Protein AF-A0AAV8ZI93-F1 (afdb_monomer)

Mean predicted aligned error: 22.02 Å

Radius of gyration: 31.04 Å; Cα contacts (8 Å, |Δi|>4): 31; chains: 1; bounding box: 75×42×78 Å

Solvent-accessible surface area (backbone atoms only — not comparable to full-atom values): 9366 Å² total; per-residue (Å²): 135,88,78,56,68,66,62,56,52,50,54,52,51,53,52,54,56,60,77,69,58,84,69,91,71,80,82,74,93,70,84,79,94,76,72,76,73,85,73,84,80,80,86,72,80,69,89,73,76,73,80,79,77,88,71,89,71,90,70,96,69,96,63,95,70,75,77,78,72,60,63,45,77,38,96,80,73,74,49,72,43,70,70,64,82,74,73,82,92,55,81,77,56,76,91,75,55,86,83,76,75,93,71,76,66,74,74,64,58,74,56,82,50,69,69,65,54,50,41,76,77,52,46,71,70,62,62,73,72,111

Foldseek 3Di:
DDDPVVNVVVVVVVVVVVVPDPDDDDPPPDDDPDDPDDDPDDPDPPVPCDDDDDDDDDDPDDDPPPPCQDWDADPVRPDTHGPDDDPPPDDDPPVPDCPDDPDDDDPLVVDPDPVVNVCVVPPVVNVVVD

Secondary structure (DSSP, 8-state):
----HHHHHHHHHHHHHHHT------------S------------GGG----------------------EEE-TTSS-EEESSPPPTTSPPPGGGS----SS--GGGGG---HHHHHHTTS-HHHHTT-

Organism: NCBI:txid1586634

pLDDT: mean 74.45, std 15.71, range [36.25, 93.06]

Sequence (130 aa):
MFIPSYEIDQARLLYLLEETNPYVSEYDHSADEDEPDNVEVLDINTDSEQGLSDSEKDCTVTSEFSTREPYFPGKDGSTKWKKHFLPKNVMTRSKNIITHLPGVKGDTRKLKSPIDLWKCFIDDDILNMI

Structure (mmCIF, N/CA/C/O backbone):
data_AF-A0AAV8ZI93-F1
#
_entry.id   AF-A0AAV8ZI93-F1
#
loop_
_atom_site.group_PDB
_atom_site.id
_atom_site.type_symbol
_atom_site.label_atom_id
_atom_site.label_alt_id
_atom_site.label_comp_id
_atom_site.label_asym_id
_atom_site.label_entity_id
_atom_site.label_seq_id
_atom_site.pdbx_PDB_ins_code
_atom_site.Cartn_x
_atom_site.Cartn_y
_atom_site.Cartn_z
_atom_site.occupancy
_atom_site.B_iso_or_equiv
_atom_site.auth_seq_id
_atom_site.auth_comp_id
_atom_site.auth_asym_id
_atom_site.auth_atom_id
_atom_site.pdbx_PDB_model_num
ATOM 1 N N . MET A 1 1 ? 59.327 -13.249 2.989 1.00 56.44 1 MET A N 1
ATOM 2 C CA . MET A 1 1 ? 58.012 -13.380 3.648 1.00 56.44 1 MET A CA 1
ATOM 3 C C . MET A 1 1 ? 57.026 -12.626 2.771 1.00 56.44 1 MET A C 1
ATOM 5 O O . MET A 1 1 ? 57.253 -11.448 2.538 1.00 56.44 1 MET A O 1
ATOM 9 N N . PHE A 1 2 ? 56.075 -13.317 2.139 1.00 73.38 2 PHE A N 1
ATOM 10 C CA . PHE A 1 2 ? 55.081 -12.694 1.258 1.00 73.38 2 PHE A CA 1
ATOM 11 C C . PHE A 1 2 ? 53.967 -12.150 2.147 1.00 73.38 2 PHE A C 1
ATOM 13 O O . PHE A 1 2 ? 53.337 -12.939 2.844 1.00 73.38 2 PHE A O 1
ATOM 20 N N . ILE A 1 3 ? 53.791 -10.831 2.179 1.00 71.31 3 ILE A N 1
ATOM 21 C CA . ILE A 1 3 ? 52.690 -10.202 2.911 1.00 71.31 3 ILE A CA 1
ATOM 22 C C . ILE A 1 3 ? 51.498 -10.162 1.943 1.00 71.31 3 ILE A C 1
ATOM 24 O O . ILE A 1 3 ? 51.620 -9.555 0.875 1.00 71.31 3 ILE A O 1
ATOM 28 N N . PRO A 1 4 ? 50.381 -10.841 2.246 1.00 82.00 4 PRO A N 1
ATOM 29 C CA . PRO A 1 4 ? 49.165 -10.777 1.443 1.00 82.00 4 PRO A CA 1
ATOM 30 C C . PRO A 1 4 ? 48.658 -9.336 1.294 1.00 82.00 4 PRO A C 1
ATOM 32 O O . PRO A 1 4 ? 48.737 -8.556 2.241 1.00 82.00 4 PRO A O 1
ATOM 35 N N . SER A 1 5 ? 48.083 -8.971 0.138 1.00 87.19 5 SER A N 1
ATOM 36 C CA . SER A 1 5 ? 47.660 -7.575 -0.095 1.00 87.19 5 SER A CA 1
ATOM 37 C C . SER A 1 5 ? 46.622 -7.086 0.919 1.00 87.19 5 SER A C 1
ATOM 39 O O . SER A 1 5 ? 46.634 -5.913 1.271 1.00 87.19 5 SER A O 1
ATOM 41 N N . TYR A 1 6 ? 45.787 -7.987 1.451 1.00 89.88 6 TYR A N 1
ATOM 42 C CA . TYR A 1 6 ? 44.786 -7.634 2.459 1.00 89.88 6 TYR A CA 1
ATOM 43 C C . TYR A 1 6 ? 45.415 -7.164 3.779 1.00 89.88 6 TYR A C 1
ATOM 45 O O . TYR A 1 6 ? 44.845 -6.303 4.439 1.00 89.88 6 TYR A O 1
ATOM 53 N N . GLU A 1 7 ? 46.589 -7.680 4.161 1.00 88.62 7 GLU A N 1
ATOM 54 C CA . GLU A 1 7 ? 47.279 -7.262 5.392 1.00 88.62 7 GLU A CA 1
ATOM 55 C C . GLU A 1 7 ? 47.866 -5.856 5.236 1.00 88.62 7 GLU A C 1
ATOM 57 O O . GLU A 1 7 ? 47.858 -5.058 6.173 1.00 88.62 7 GLU A O 1
ATOM 62 N N . ILE A 1 8 ? 48.315 -5.530 4.022 1.00 90.94 8 ILE A N 1
ATOM 63 C CA . ILE A 1 8 ? 48.811 -4.199 3.657 1.00 90.94 8 ILE A CA 1
ATOM 64 C C . ILE A 1 8 ? 47.659 -3.187 3.672 1.00 90.94 8 ILE A C 1
ATOM 66 O O . ILE A 1 8 ? 47.783 -2.108 4.254 1.00 90.94 8 ILE A O 1
ATOM 70 N N . ASP A 1 9 ? 46.523 -3.552 3.076 1.00 89.81 9 ASP A N 1
ATOM 71 C CA . ASP A 1 9 ? 45.327 -2.710 3.047 1.00 89.81 9 ASP A CA 1
ATOM 72 C C . ASP A 1 9 ? 44.747 -2.503 4.454 1.00 89.81 9 ASP A C 1
ATOM 74 O O . ASP A 1 9 ? 44.366 -1.387 4.810 1.00 89.81 9 ASP A O 1
ATOM 78 N N . GLN A 1 10 ? 44.750 -3.541 5.295 1.00 91.69 10 GLN A N 1
ATOM 79 C CA . GLN A 1 10 ? 44.305 -3.450 6.685 1.00 91.69 10 GLN A CA 1
ATOM 80 C C . GLN A 1 10 ? 45.179 -2.491 7.503 1.00 91.69 10 GLN A C 1
ATOM 82 O O . GLN A 1 10 ? 44.650 -1.656 8.237 1.00 91.69 10 GLN A O 1
ATOM 87 N N . ALA A 1 11 ? 46.504 -2.559 7.348 1.00 90.88 11 ALA A N 1
ATOM 88 C CA . ALA A 1 11 ? 47.424 -1.645 8.022 1.00 90.88 11 ALA A CA 1
ATOM 89 C C . ALA A 1 11 ? 47.216 -0.186 7.580 1.00 90.88 11 ALA A C 1
ATOM 91 O O . ALA A 1 11 ? 47.226 0.724 8.408 1.00 90.88 11 ALA A O 1
ATOM 92 N N . ARG A 1 12 ? 46.959 0.037 6.284 1.00 90.12 12 ARG A N 1
ATOM 93 C CA . ARG A 1 12 ? 46.644 1.366 5.745 1.00 90.12 12 ARG A CA 1
ATOM 94 C C . ARG A 1 12 ? 45.345 1.930 6.324 1.00 90.12 12 ARG A C 1
ATOM 96 O O . ARG A 1 12 ? 45.296 3.110 6.657 1.00 90.12 12 ARG A O 1
ATOM 103 N N . LEU A 1 13 ? 44.300 1.107 6.422 1.00 90.50 13 LEU A N 1
ATOM 104 C CA . LEU A 1 13 ? 43.001 1.513 6.968 1.00 90.50 13 LEU A CA 1
ATOM 105 C C . LEU A 1 13 ? 43.093 1.868 8.455 1.00 90.50 13 LEU A C 1
ATOM 107 O O . LEU A 1 13 ? 42.527 2.875 8.868 1.00 90.50 13 LEU A O 1
ATOM 111 N N . LEU A 1 14 ? 43.833 1.078 9.241 1.00 86.06 14 LEU A N 1
ATOM 112 C CA . LEU A 1 14 ? 44.050 1.350 10.665 1.00 86.06 14 LEU A CA 1
ATOM 113 C C . LEU A 1 14 ? 44.755 2.691 10.891 1.00 86.06 14 LEU A C 1
ATOM 115 O O . LEU A 1 14 ? 44.306 3.475 11.720 1.00 86.06 14 LEU A O 1
ATOM 119 N N . TYR A 1 15 ? 45.791 2.982 10.102 1.00 88.25 15 TYR A N 1
ATOM 120 C CA . TYR A 1 15 ? 46.494 4.264 10.160 1.00 88.25 15 TYR A CA 1
ATOM 121 C C . TYR A 1 15 ? 45.565 5.453 9.856 1.00 88.25 15 TYR A C 1
ATOM 123 O O . TYR A 1 15 ? 45.562 6.440 10.586 1.00 88.25 15 TYR A O 1
ATOM 131 N N . LEU A 1 16 ? 44.718 5.332 8.825 1.00 82.38 16 LEU A N 1
ATOM 132 C CA . LEU A 1 16 ? 43.778 6.390 8.433 1.00 82.38 16 LEU A CA 1
ATOM 133 C C . LEU A 1 16 ? 42.708 6.660 9.508 1.00 82.38 16 LEU A C 1
ATOM 135 O O . LEU A 1 16 ? 42.295 7.800 9.709 1.00 82.38 16 LEU A O 1
ATOM 139 N N . LEU A 1 17 ? 42.241 5.604 10.180 1.00 80.56 17 LEU A N 1
ATOM 140 C CA . LEU A 1 17 ? 41.240 5.687 11.248 1.00 80.56 17 LEU A CA 1
ATOM 141 C C . LEU A 1 17 ? 41.808 6.291 12.537 1.00 80.56 17 LEU A C 1
ATOM 143 O O . LEU A 1 17 ? 41.088 6.971 13.260 1.00 80.56 17 LEU A O 1
ATOM 147 N N . GLU A 1 18 ? 43.088 6.061 12.824 1.00 76.06 18 GLU A N 1
ATOM 148 C CA . GLU A 1 18 ? 43.767 6.653 13.979 1.00 76.06 18 GLU A CA 1
ATOM 149 C C . GLU A 1 18 ? 44.080 8.141 13.751 1.00 76.06 18 GLU A C 1
ATOM 151 O O . GLU A 1 18 ? 43.850 8.962 14.637 1.00 76.06 18 GLU A O 1
ATOM 156 N N . GLU A 1 19 ? 44.516 8.514 12.543 1.00 71.81 19 GLU A N 1
ATOM 157 C CA . GLU A 1 19 ? 44.811 9.908 12.171 1.00 71.81 19 GLU A CA 1
ATOM 158 C C . GLU A 1 19 ? 43.557 10.806 12.171 1.00 71.81 19 GLU A C 1
ATOM 160 O O . GLU A 1 19 ? 43.642 12.010 12.411 1.00 71.81 19 GLU A O 1
ATOM 165 N N . THR A 1 20 ? 42.376 10.222 11.950 1.00 63.69 20 THR A N 1
ATOM 166 C CA . THR A 1 20 ? 41.094 10.942 11.858 1.00 63.69 20 THR A CA 1
ATOM 167 C C . THR A 1 20 ? 40.273 10.946 13.144 1.00 63.69 20 THR A C 1
ATOM 169 O O . THR A 1 20 ? 39.127 11.391 13.108 1.00 63.69 20 THR A O 1
ATOM 172 N N . ASN A 1 21 ? 40.826 10.518 14.287 1.00 61.56 21 ASN A N 1
ATOM 173 C CA . ASN A 1 21 ? 40.078 10.476 15.547 1.00 61.56 21 ASN A CA 1
ATOM 174 C C . ASN A 1 21 ? 40.486 11.571 16.558 1.00 61.56 21 ASN A C 1
ATOM 176 O O . ASN A 1 21 ? 41.123 11.272 17.573 1.00 61.56 21 ASN A O 1
ATOM 180 N N . PRO A 1 22 ? 40.114 12.850 16.348 1.00 60.50 22 PRO A N 1
ATOM 181 C CA . PRO A 1 22 ? 40.188 13.855 17.390 1.00 60.50 22 PRO A CA 1
ATOM 182 C C . PRO A 1 22 ? 38.921 13.768 18.251 1.00 60.50 22 PRO A C 1
ATOM 184 O O . PRO A 1 22 ? 37.963 14.488 18.013 1.00 60.50 22 PRO A O 1
ATOM 187 N N . TYR A 1 23 ? 38.949 12.929 19.285 1.00 56.00 23 TYR A N 1
ATOM 188 C CA . TYR A 1 23 ? 37.997 12.944 20.404 1.00 56.00 23 TYR A CA 1
ATOM 189 C C . TYR A 1 23 ? 36.536 12.561 20.093 1.00 56.00 23 TYR A C 1
ATOM 191 O O . TYR A 1 23 ? 35.759 13.308 19.512 1.00 56.00 23 TYR A O 1
ATOM 199 N N . VAL A 1 24 ? 36.155 11.399 20.632 1.00 62.16 24 VAL A N 1
ATOM 200 C CA . VAL A 1 24 ? 34.877 11.110 21.307 1.00 62.16 24 VAL A CA 1
ATOM 201 C C . VAL A 1 24 ? 33.970 12.345 21.451 1.00 62.16 24 VAL A C 1
ATOM 203 O O . VAL A 1 24 ? 34.129 13.134 22.379 1.00 62.16 24 VAL A O 1
ATOM 206 N N . SER A 1 25 ? 32.992 12.484 20.558 1.00 52.09 25 SER A N 1
ATOM 207 C CA . SER A 1 25 ? 31.784 13.252 20.850 1.00 52.09 25 SER A CA 1
ATOM 208 C C . SER A 1 25 ? 30.850 12.297 21.573 1.00 52.09 25 SER A C 1
ATOM 210 O O . SER A 1 25 ? 30.397 11.312 20.986 1.00 52.09 25 SER A O 1
ATOM 212 N N . GLU A 1 26 ? 30.597 12.548 22.854 1.00 56.84 26 GLU A N 1
ATOM 213 C CA . GLU A 1 26 ? 29.444 11.970 23.536 1.00 56.84 26 GLU A CA 1
ATOM 214 C C . GLU A 1 26 ? 28.225 12.226 22.638 1.00 56.84 26 GLU A C 1
ATOM 216 O O . GLU A 1 26 ? 27.977 13.360 22.227 1.00 56.84 26 GLU A O 1
ATOM 221 N N . TYR A 1 27 ? 27.545 11.158 22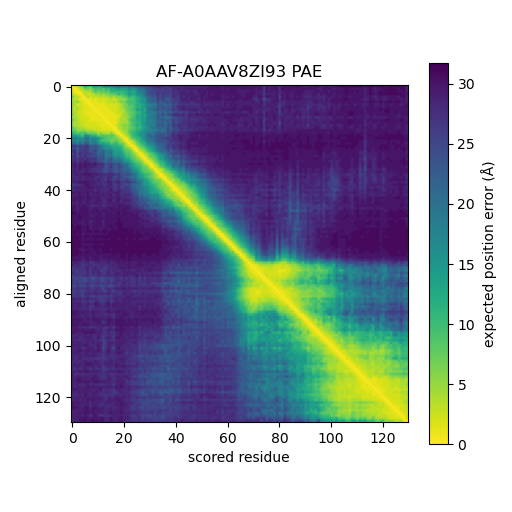.219 1.00 57.94 27 TYR A N 1
ATOM 222 C CA . TYR A 1 27 ? 26.293 11.277 21.484 1.00 57.94 27 TYR A CA 1
ATOM 223 C C . TYR A 1 27 ? 25.271 11.871 22.455 1.00 57.94 27 TYR A C 1
ATOM 225 O O . TYR A 1 27 ? 24.685 11.148 23.262 1.00 57.94 27 TYR A O 1
ATOM 233 N N . ASP A 1 28 ? 25.094 13.189 22.407 1.00 55.44 28 ASP A N 1
ATOM 234 C CA . ASP A 1 28 ? 23.948 13.834 23.023 1.00 55.44 28 ASP A CA 1
ATOM 235 C C . ASP A 1 28 ? 22.712 13.441 22.213 1.00 55.44 28 ASP A C 1
ATOM 237 O O . ASP A 1 28 ? 22.498 13.892 21.089 1.00 55.44 28 ASP A O 1
ATOM 241 N N . HIS A 1 29 ? 21.915 12.528 22.764 1.00 57.94 29 HIS A N 1
ATOM 242 C CA . HIS A 1 29 ? 20.608 12.188 22.224 1.00 57.94 29 HIS A CA 1
ATOM 243 C C . HIS A 1 29 ? 19.601 13.263 22.649 1.00 57.94 29 HIS A C 1
ATOM 245 O O . HIS A 1 29 ? 18.634 12.979 23.355 1.00 57.94 29 HIS A O 1
ATOM 251 N N . SER A 1 30 ? 19.848 14.514 22.260 1.00 60.44 30 SER A N 1
ATOM 252 C CA . SER A 1 30 ? 18.904 15.603 22.463 1.00 60.44 30 SER A CA 1
ATOM 253 C C . SER A 1 30 ? 18.603 16.304 21.135 1.00 60.44 30 SER A C 1
ATOM 255 O O . SER A 1 30 ? 19.428 16.998 20.559 1.00 60.44 30 SER A O 1
ATOM 257 N N . ALA A 1 31 ? 17.379 16.037 20.668 1.00 58.44 31 ALA A N 1
ATOM 258 C CA . ALA A 1 31 ? 16.569 16.814 19.734 1.00 58.44 31 ALA A CA 1
ATOM 259 C C . ALA A 1 31 ? 17.132 17.123 18.332 1.00 58.44 31 ALA A C 1
ATOM 261 O O . ALA A 1 31 ? 17.761 18.149 18.126 1.00 58.44 31 ALA A O 1
ATOM 262 N N . ASP A 1 32 ? 16.689 16.331 17.353 1.00 58.59 32 ASP A N 1
ATOM 263 C CA . ASP A 1 32 ? 16.319 16.846 16.027 1.00 58.59 32 ASP A CA 1
ATOM 264 C C . ASP A 1 32 ? 14.988 16.191 15.620 1.00 58.59 32 ASP A C 1
ATOM 266 O O . ASP A 1 32 ? 14.925 15.217 14.874 1.00 58.59 32 ASP A O 1
ATOM 270 N N . GLU A 1 33 ? 13.894 16.684 16.211 1.00 61.50 33 GLU A N 1
ATOM 271 C CA . GLU A 1 33 ? 12.513 16.308 15.853 1.00 61.50 33 GLU A CA 1
ATOM 272 C C . GLU A 1 33 ? 11.997 17.096 14.626 1.00 61.50 33 GLU A C 1
ATOM 274 O O . GLU A 1 33 ? 10.872 16.875 14.186 1.00 61.50 33 GLU A O 1
ATOM 279 N N . ASP A 1 34 ? 12.828 17.977 14.047 1.00 61.91 34 ASP A N 1
ATOM 280 C CA . ASP A 1 34 ? 12.454 18.935 12.995 1.00 61.91 34 ASP A CA 1
ATOM 281 C C . ASP A 1 34 ? 13.410 18.947 11.777 1.00 61.91 34 ASP A C 1
ATOM 283 O O . ASP A 1 34 ? 13.377 19.891 10.983 1.00 61.91 34 ASP A O 1
ATOM 287 N N . GLU A 1 35 ? 14.258 17.928 11.572 1.00 62.59 35 GLU A N 1
ATOM 288 C CA . GLU A 1 35 ? 14.999 17.822 10.304 1.00 62.59 35 GLU A CA 1
ATOM 289 C C . GLU A 1 35 ? 14.046 17.346 9.187 1.00 62.59 35 GLU A C 1
ATOM 291 O O . GLU A 1 35 ? 13.458 16.263 9.293 1.00 62.59 35 GLU A O 1
ATOM 296 N N . PRO A 1 36 ? 13.839 18.124 8.105 1.00 63.12 36 PRO A N 1
ATOM 297 C CA . PRO A 1 36 ? 13.040 17.654 6.987 1.00 63.12 36 PRO A CA 1
ATOM 298 C C . PRO A 1 36 ? 13.787 16.519 6.280 1.00 63.12 36 PRO A C 1
ATOM 300 O O . PRO A 1 36 ? 14.824 16.750 5.659 1.00 63.12 36 PRO A O 1
ATOM 303 N N . ASP A 1 37 ? 13.226 15.307 6.347 1.00 72.38 37 ASP A N 1
ATOM 304 C CA . ASP A 1 37 ? 13.663 14.155 5.552 1.00 72.38 37 ASP A CA 1
ATOM 305 C C . ASP A 1 37 ? 13.831 14.580 4.087 1.00 72.38 37 ASP A C 1
ATOM 307 O O . ASP A 1 37 ? 12.946 15.231 3.525 1.00 72.38 37 ASP A O 1
ATOM 311 N N . ASN A 1 38 ? 14.992 14.273 3.508 1.00 67.75 38 ASN A N 1
ATOM 312 C CA . ASN A 1 38 ? 15.495 14.817 2.249 1.00 67.75 38 ASN A CA 1
ATOM 313 C C . ASN A 1 38 ? 14.416 14.863 1.150 1.00 67.75 38 ASN A C 1
ATOM 315 O O . ASN A 1 38 ? 14.165 13.879 0.451 1.00 67.75 38 ASN A O 1
ATOM 319 N N . VAL A 1 39 ? 13.793 16.029 0.955 1.00 69.38 39 VAL A N 1
ATOM 320 C CA . VAL A 1 39 ? 12.791 16.227 -0.097 1.00 69.38 39 VAL A CA 1
ATOM 321 C C . VAL A 1 39 ? 13.521 16.513 -1.407 1.00 69.38 39 VAL A C 1
ATOM 323 O O . VAL A 1 39 ? 14.001 17.623 -1.634 1.00 69.38 39 VAL A O 1
ATOM 326 N N . GLU A 1 40 ? 13.604 15.520 -2.292 1.00 70.81 40 GLU A N 1
ATOM 327 C CA . GLU A 1 40 ? 14.079 15.741 -3.660 1.00 70.81 40 GLU A CA 1
ATOM 328 C C . GLU A 1 40 ? 13.094 16.653 -4.412 1.00 70.81 40 GLU A C 1
ATOM 330 O O . GLU A 1 40 ? 12.008 16.240 -4.828 1.00 70.81 40 GLU A O 1
ATOM 335 N N . VAL A 1 41 ? 13.465 17.924 -4.583 1.00 71.56 41 VAL A N 1
ATOM 336 C CA . VAL A 1 41 ? 12.709 18.879 -5.400 1.00 71.56 41 VAL A CA 1
ATOM 337 C C . VAL A 1 41 ? 13.001 18.594 -6.872 1.00 71.56 41 VAL A C 1
ATOM 339 O O . VAL A 1 41 ? 14.061 18.933 -7.396 1.00 71.56 41 VAL A O 1
ATOM 342 N N . LEU A 1 42 ? 12.050 17.956 -7.553 1.00 66.50 42 LEU A N 1
ATOM 343 C CA . LEU A 1 42 ? 12.084 17.775 -9.003 1.00 66.50 42 LEU A CA 1
ATOM 344 C C . LEU A 1 42 ? 11.708 19.095 -9.697 1.00 66.50 42 LEU A C 1
ATOM 346 O O . LEU A 1 42 ? 10.527 19.393 -9.870 1.00 66.50 42 L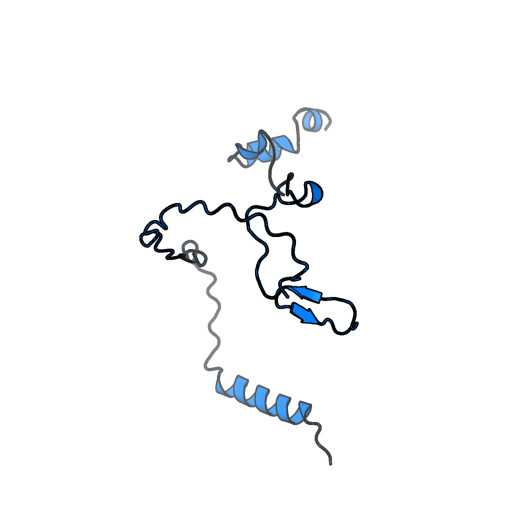EU A O 1
ATOM 350 N N . ASP A 1 43 ? 12.708 19.872 -10.114 1.00 67.69 43 ASP A N 1
ATOM 351 C CA . ASP A 1 43 ? 12.517 21.080 -10.932 1.00 67.69 43 ASP A CA 1
ATOM 352 C C . ASP A 1 43 ? 12.262 20.697 -12.402 1.00 67.69 43 ASP A C 1
ATOM 354 O O . ASP A 1 43 ? 13.147 20.729 -13.261 1.00 67.69 43 ASP A O 1
ATOM 358 N N . ILE A 1 44 ? 11.047 20.219 -12.687 1.00 66.38 44 ILE A N 1
ATOM 359 C CA . ILE A 1 44 ? 10.613 19.900 -14.051 1.00 66.38 44 ILE A CA 1
ATOM 360 C C . ILE A 1 44 ? 9.927 21.137 -14.626 1.00 66.38 44 ILE A C 1
ATOM 362 O O . ILE A 1 44 ? 8.718 21.326 -14.483 1.00 66.38 44 ILE A O 1
ATOM 366 N N . ASN A 1 45 ? 10.706 21.977 -15.300 1.00 65.88 45 ASN A N 1
ATOM 367 C CA . ASN A 1 45 ? 10.193 23.139 -16.014 1.00 65.88 45 ASN A CA 1
ATOM 368 C C . ASN A 1 45 ? 9.373 22.677 -17.239 1.00 65.88 45 ASN A C 1
ATOM 370 O O . ASN A 1 45 ? 9.921 22.348 -18.292 1.00 65.88 45 ASN A O 1
ATOM 374 N N . THR A 1 46 ? 8.051 22.587 -17.067 1.00 62.81 46 THR A N 1
ATOM 375 C CA . THR A 1 46 ? 7.079 22.129 -18.082 1.00 62.81 46 THR A CA 1
ATOM 376 C C . THR A 1 46 ? 6.796 23.191 -19.154 1.00 62.81 46 THR A C 1
ATOM 378 O O . THR A 1 46 ? 6.262 22.878 -20.206 1.00 62.81 46 THR A O 1
ATOM 381 N N . ASP A 1 47 ? 7.245 24.434 -18.984 1.00 60.72 47 ASP A N 1
ATOM 382 C CA . ASP A 1 47 ? 6.912 25.547 -19.890 1.00 60.72 47 ASP A CA 1
ATOM 383 C C . ASP A 1 47 ? 7.530 25.477 -21.308 1.00 60.72 47 ASP A C 1
ATOM 385 O O . ASP A 1 47 ? 7.359 26.397 -22.109 1.00 60.72 47 ASP A O 1
ATOM 389 N N . SER A 1 48 ? 8.222 24.388 -21.666 1.00 60.97 48 SER A N 1
ATOM 390 C CA . SER A 1 48 ? 8.788 24.187 -23.010 1.00 60.97 48 SER A CA 1
ATOM 391 C C . SER A 1 48 ? 7.948 23.273 -23.919 1.00 60.97 48 SER A C 1
ATOM 393 O O . SER A 1 48 ? 8.431 22.837 -24.965 1.00 60.97 48 SER A O 1
ATOM 395 N N . GLU A 1 49 ? 6.683 22.986 -23.580 1.00 55.69 49 GLU A N 1
ATOM 396 C CA . GLU A 1 49 ? 5.751 22.296 -24.496 1.00 55.69 49 GLU A CA 1
ATOM 397 C C . GLU A 1 49 ? 5.308 23.220 -25.652 1.00 55.69 49 GLU A C 1
ATOM 399 O O . GLU A 1 49 ? 4.140 23.574 -25.806 1.00 55.69 49 GLU A O 1
ATOM 404 N N . GLN A 1 50 ? 6.245 23.670 -26.489 1.00 56.75 50 GLN A N 1
ATOM 405 C CA . GLN A 1 50 ? 5.906 24.392 -27.711 1.00 56.75 50 GLN A CA 1
ATOM 406 C C . GLN A 1 50 ? 5.487 23.398 -28.799 1.00 56.75 50 GLN A C 1
ATOM 408 O O . GLN A 1 50 ? 6.236 22.505 -29.194 1.00 56.75 50 GLN A O 1
ATOM 413 N N . GLY A 1 51 ? 4.234 23.568 -29.231 1.00 55.28 51 GLY A N 1
ATOM 414 C CA . GLY A 1 51 ? 3.444 22.662 -30.058 1.00 55.28 51 GLY A CA 1
ATOM 415 C C . GLY A 1 51 ? 4.122 22.160 -31.330 1.00 55.28 51 GLY A C 1
ATOM 416 O O . GLY A 1 51 ? 4.486 22.925 -32.224 1.00 55.28 51 GLY A O 1
ATOM 417 N N . LEU A 1 52 ? 4.182 20.837 -31.452 1.00 45.88 52 LEU A N 1
ATOM 418 C CA . LEU A 1 52 ? 4.385 20.182 -32.733 1.00 45.88 52 LEU A CA 1
ATOM 419 C C . LEU A 1 52 ? 3.039 20.160 -33.460 1.00 45.88 52 LEU A C 1
ATOM 421 O O . LEU A 1 52 ? 2.121 19.448 -33.063 1.00 45.88 52 LEU A O 1
ATOM 425 N N . SER A 1 53 ? 2.935 20.997 -34.495 1.00 48.25 53 SER A N 1
ATOM 426 C CA . SER A 1 53 ? 1.820 21.025 -35.442 1.00 48.25 53 SER A CA 1
ATOM 427 C C . SER A 1 53 ? 1.505 19.613 -35.923 1.00 48.25 53 SER A C 1
ATOM 429 O O . SER A 1 53 ? 2.367 18.941 -36.492 1.00 48.25 53 SER A O 1
ATOM 431 N N . ASP A 1 54 ? 0.255 19.211 -35.717 1.00 52.75 54 ASP A N 1
ATOM 432 C CA . ASP A 1 54 ? -0.330 17.992 -36.254 1.00 52.75 54 ASP A CA 1
ATOM 433 C C . ASP A 1 54 ? -0.181 18.007 -37.782 1.00 52.75 54 ASP A C 1
ATOM 435 O O . ASP A 1 54 ? -0.715 18.871 -38.478 1.00 52.75 54 ASP A O 1
ATOM 439 N N . SER A 1 55 ? 0.657 17.118 -38.305 1.00 45.16 55 SER A N 1
ATOM 440 C CA . SER A 1 55 ? 0.704 16.820 -39.731 1.00 45.16 55 SER A CA 1
ATOM 441 C C . SER A 1 55 ? 0.605 15.314 -39.869 1.00 45.16 55 SER A C 1
ATOM 443 O O . SER A 1 55 ? 1.577 14.600 -40.112 1.00 45.16 55 SER A O 1
ATOM 445 N N . GLU A 1 56 ? -0.621 14.858 -39.655 1.00 55.75 56 GLU A N 1
ATOM 446 C CA . GLU A 1 56 ? -1.214 13.663 -40.228 1.00 55.75 56 GLU A CA 1
ATOM 447 C C . GLU A 1 56 ? -0.708 13.411 -41.659 1.00 55.75 56 GLU A C 1
ATOM 449 O O . GLU A 1 56 ? -1.156 13.989 -42.650 1.00 55.75 56 GLU A O 1
ATOM 454 N N . LYS A 1 57 ? 0.285 12.525 -41.761 1.00 40.62 57 LYS A N 1
ATOM 455 C CA . LYS A 1 57 ? 0.663 11.862 -43.006 1.00 40.62 57 LYS A CA 1
ATOM 456 C C . LYS A 1 57 ? 0.455 10.372 -42.826 1.00 40.62 57 LYS A C 1
ATOM 458 O O . LYS A 1 57 ? 1.329 9.646 -42.356 1.00 40.62 57 LYS A O 1
ATOM 463 N N . ASP A 1 58 ? -0.752 9.968 -43.199 1.00 49.97 58 ASP A N 1
ATOM 464 C CA . ASP A 1 58 ? -1.082 8.611 -43.600 1.00 49.97 58 ASP A CA 1
ATOM 465 C C . ASP A 1 58 ? -0.071 8.138 -44.654 1.00 49.97 58 ASP A C 1
ATOM 467 O O . ASP A 1 58 ? 0.020 8.695 -45.747 1.00 49.97 58 ASP A O 1
ATOM 471 N N . CYS A 1 59 ? 0.727 7.138 -44.293 1.00 36.25 59 CYS A N 1
ATOM 472 C CA . CYS A 1 59 ? 1.595 6.418 -45.212 1.00 36.25 59 CYS A CA 1
ATOM 473 C C . CYS A 1 59 ? 1.542 4.936 -44.846 1.00 36.25 59 CYS A C 1
ATOM 475 O O . CYS A 1 59 ? 2.388 4.396 -44.132 1.00 36.25 59 CYS A O 1
ATOM 477 N N . THR A 1 60 ? 0.516 4.278 -45.371 1.00 46.84 60 THR A N 1
ATOM 478 C CA . THR A 1 60 ? 0.464 2.832 -45.561 1.00 46.84 60 THR A CA 1
ATOM 479 C C . THR A 1 60 ? 1.626 2.387 -46.457 1.00 46.84 60 THR A C 1
ATOM 481 O O . THR A 1 60 ? 1.557 2.456 -47.680 1.00 46.84 60 THR A O 1
ATOM 484 N N . VAL A 1 61 ? 2.721 1.910 -45.858 1.00 39.03 61 VAL A N 1
ATOM 485 C CA . VAL A 1 61 ? 3.774 1.191 -46.591 1.00 39.03 61 VAL A CA 1
ATOM 486 C C . VAL A 1 61 ? 4.109 -0.099 -45.856 1.00 39.03 61 VAL A C 1
ATOM 488 O O . VAL A 1 61 ? 4.868 -0.132 -4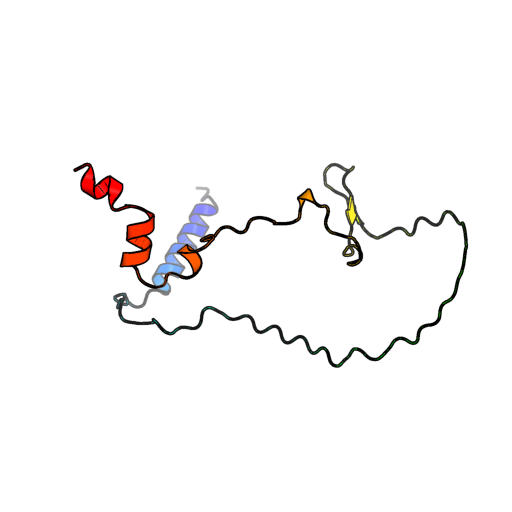4.889 1.00 39.03 61 VAL A O 1
ATOM 491 N N . THR A 1 62 ? 3.539 -1.191 -46.357 1.00 49.25 62 THR A N 1
ATOM 492 C CA . THR A 1 62 ? 4.059 -2.544 -46.177 1.00 49.25 62 THR A CA 1
ATOM 493 C C . THR A 1 62 ? 5.467 -2.608 -46.765 1.00 49.25 62 THR A C 1
ATOM 495 O O . THR A 1 62 ? 5.636 -2.651 -47.982 1.00 49.25 62 THR A O 1
ATOM 498 N N . SER A 1 63 ? 6.488 -2.604 -45.916 1.00 39.78 63 SER A N 1
ATOM 499 C CA . SER A 1 63 ? 7.840 -2.998 -46.299 1.00 39.78 63 SER A CA 1
ATOM 500 C C . SER A 1 63 ? 8.540 -3.557 -45.072 1.00 39.78 63 SER A C 1
ATOM 502 O O . SER A 1 63 ? 8.519 -2.945 -44.009 1.00 39.78 63 SER A O 1
ATOM 504 N N . GLU A 1 64 ? 9.172 -4.715 -45.234 1.00 48.34 64 GLU A N 1
ATOM 505 C CA . GLU A 1 64 ? 9.914 -5.492 -44.233 1.00 48.34 64 GLU A CA 1
ATOM 506 C C . GLU A 1 64 ? 11.195 -4.793 -43.730 1.00 48.34 64 GLU A C 1
ATOM 508 O O . GLU A 1 64 ? 12.244 -5.406 -43.548 1.00 48.34 64 GLU A O 1
ATOM 513 N N . PHE A 1 65 ? 11.137 -3.493 -43.459 1.00 40.59 65 PHE A N 1
ATOM 514 C CA . PHE A 1 65 ? 12.133 -2.821 -42.648 1.00 40.59 65 PHE A CA 1
ATOM 515 C C . PHE A 1 65 ? 11.774 -3.07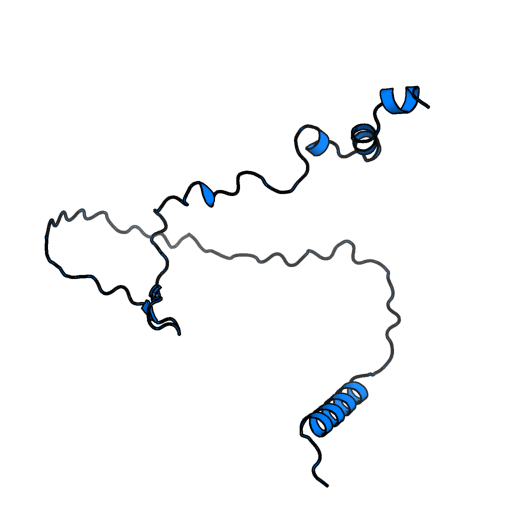6 -41.191 1.00 40.59 65 PHE A C 1
ATOM 517 O O . PHE A 1 65 ? 11.081 -2.291 -40.552 1.00 40.59 65 PHE A O 1
ATOM 524 N N . SER A 1 66 ? 12.274 -4.194 -40.654 1.00 51.72 66 SER A N 1
ATOM 525 C CA . SER A 1 66 ? 12.522 -4.289 -39.216 1.00 51.72 66 SER A CA 1
ATOM 526 C C . SER A 1 66 ? 13.373 -3.083 -38.837 1.00 51.72 66 SER A C 1
ATOM 528 O O . SER A 1 66 ? 14.593 -3.099 -39.014 1.00 51.72 66 SER A O 1
ATOM 530 N N . THR A 1 67 ? 12.732 -2.019 -38.357 1.00 57.78 67 THR A N 1
ATOM 531 C CA . THR A 1 67 ? 13.390 -0.932 -37.647 1.00 57.78 67 THR A CA 1
ATOM 532 C C . THR A 1 67 ? 14.190 -1.607 -36.548 1.00 57.78 67 THR A C 1
ATOM 534 O O . THR A 1 67 ? 13.618 -2.127 -35.589 1.00 57.78 67 THR A O 1
ATOM 537 N N . ARG A 1 68 ? 15.505 -1.733 -36.750 1.00 66.25 68 ARG A N 1
ATOM 538 C CA . ARG A 1 6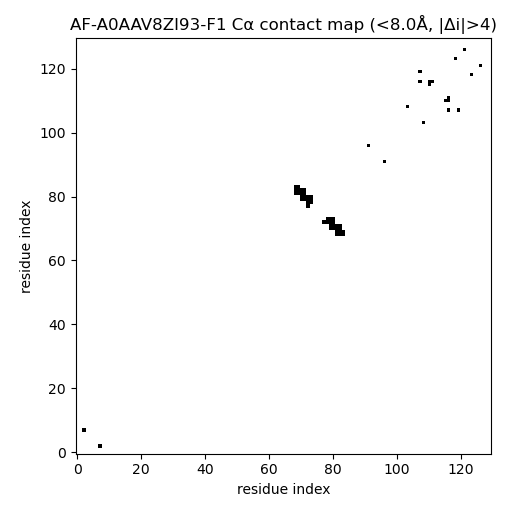8 ? 16.409 -2.366 -35.792 1.00 66.25 68 ARG A CA 1
ATOM 539 C C . ARG A 1 68 ? 16.462 -1.459 -34.574 1.00 66.25 68 ARG A C 1
ATOM 541 O O . ARG A 1 68 ? 17.346 -0.616 -34.465 1.00 66.25 68 ARG A O 1
ATOM 548 N N . GLU A 1 69 ? 15.481 -1.609 -33.690 1.00 77.00 69 GLU A N 1
ATOM 549 C CA . GLU A 1 69 ? 15.498 -0.967 -32.389 1.00 77.00 69 GLU A CA 1
ATOM 550 C C . GLU A 1 69 ? 16.816 -1.354 -31.716 1.00 77.00 69 GLU A C 1
ATOM 552 O O . GLU A 1 69 ? 17.162 -2.541 -31.665 1.00 77.00 69 GLU A O 1
ATOM 557 N N . PRO A 1 70 ? 17.601 -0.380 -31.251 1.00 88.81 70 PRO A N 1
ATOM 558 C CA . PRO A 1 70 ? 18.907 -0.671 -30.702 1.00 88.81 70 PRO A CA 1
ATOM 559 C C . PRO A 1 70 ? 18.734 -1.474 -29.393 1.00 88.81 70 PRO A C 1
ATOM 561 O O . PRO A 1 70 ? 17.886 -1.164 -28.554 1.00 88.81 70 PRO A O 1
ATOM 564 N N . TYR A 1 71 ? 19.531 -2.535 -29.223 1.00 92.00 71 TYR A N 1
ATOM 565 C CA . TYR A 1 71 ? 19.475 -3.445 -28.070 1.00 92.00 71 TYR A CA 1
ATOM 566 C C . TYR A 1 71 ? 20.872 -3.799 -27.538 1.00 92.00 71 TYR A C 1
ATOM 568 O O . TYR A 1 71 ? 21.876 -3.621 -28.232 1.00 92.00 71 TYR A O 1
ATOM 576 N N . PHE A 1 72 ? 20.937 -4.306 -26.307 1.00 91.25 72 PHE A N 1
ATOM 577 C CA . PHE A 1 72 ? 22.111 -4.943 -25.712 1.00 91.25 72 PHE A CA 1
ATOM 578 C C . PHE A 1 72 ? 21.908 -6.466 -25.651 1.00 91.25 72 PHE A C 1
ATOM 580 O O . PHE A 1 72 ? 20.824 -6.911 -25.261 1.00 91.25 72 PHE A O 1
ATOM 587 N N . PRO A 1 73 ? 22.903 -7.282 -26.034 1.00 93.06 73 PRO A N 1
ATOM 588 C CA . PRO A 1 73 ? 22.833 -8.731 -25.873 1.00 93.06 73 PRO A CA 1
ATOM 589 C C . PRO A 1 73 ? 23.096 -9.144 -24.415 1.00 93.06 73 PRO A C 1
ATOM 591 O O . PRO A 1 73 ? 23.963 -8.584 -23.747 1.00 93.06 73 PRO A O 1
ATOM 594 N N . GLY A 1 74 ? 22.351 -10.133 -23.925 1.00 92.56 74 GLY A N 1
ATOM 595 C CA . GLY A 1 74 ? 22.603 -10.807 -22.655 1.00 92.56 74 GLY A CA 1
ATOM 596 C C . GLY A 1 74 ? 23.775 -11.788 -22.747 1.00 92.56 74 GLY A C 1
ATOM 597 O O . GLY A 1 74 ? 24.178 -12.211 -23.831 1.00 92.56 74 GLY A O 1
ATOM 598 N N . LYS A 1 75 ? 24.332 -12.166 -21.591 1.00 93.06 75 LYS A N 1
ATOM 599 C CA . LYS A 1 75 ? 25.466 -13.106 -21.492 1.00 93.06 75 LYS A CA 1
ATOM 600 C C . LYS A 1 75 ? 25.133 -14.508 -22.026 1.00 93.06 75 LYS A C 1
ATOM 602 O O . LYS A 1 75 ? 26.017 -15.225 -22.475 1.00 93.06 75 LYS A O 1
ATOM 607 N N . ASP A 1 76 ? 23.862 -14.878 -21.972 1.00 92.31 76 ASP A N 1
ATOM 608 C CA . ASP A 1 76 ? 23.275 -16.110 -22.495 1.00 92.31 76 ASP A CA 1
ATOM 609 C C . ASP A 1 76 ? 23.206 -16.150 -24.033 1.00 92.31 76 ASP A C 1
ATOM 611 O O . ASP A 1 76 ? 22.839 -17.171 -24.606 1.00 92.31 76 ASP A O 1
ATOM 615 N N . GLY A 1 77 ? 23.525 -15.047 -24.721 1.00 87.38 77 GLY A N 1
ATOM 616 C CA . GLY A 1 77 ? 23.506 -14.948 -26.183 1.00 87.38 77 GLY A CA 1
ATOM 617 C C . GLY A 1 77 ? 22.102 -14.891 -26.799 1.00 87.38 77 GLY A C 1
ATOM 618 O O . GLY A 1 77 ? 21.961 -14.450 -27.940 1.00 87.38 77 GLY A O 1
ATOM 619 N N . SER A 1 78 ? 21.063 -15.276 -26.051 1.00 91.00 78 SER A N 1
ATOM 620 C CA . SER A 1 78 ? 19.659 -15.233 -26.476 1.00 91.00 78 SER A CA 1
ATOM 621 C C . SER A 1 78 ? 18.903 -13.990 -26.015 1.00 91.00 78 SER A C 1
ATOM 623 O O . SER A 1 78 ? 18.092 -13.453 -26.774 1.00 91.00 78 SER A O 1
ATOM 625 N N . THR A 1 79 ? 19.143 -13.514 -24.794 1.00 92.88 79 THR A N 1
ATOM 626 C CA . THR A 1 79 ? 18.379 -12.395 -24.237 1.00 92.88 79 THR A CA 1
ATOM 627 C C . THR A 1 79 ? 18.777 -11.082 -24.912 1.00 92.88 79 THR A C 1
ATOM 629 O O . THR A 1 79 ? 19.955 -10.805 -25.130 1.00 92.88 79 THR A O 1
ATOM 632 N N . LYS A 1 80 ? 17.788 -10.245 -25.246 1.00 92.94 80 LYS A N 1
ATOM 633 C CA . LYS A 1 80 ? 17.994 -8.908 -25.823 1.00 92.94 80 LYS A CA 1
ATOM 634 C C . LYS A 1 80 ? 17.316 -7.858 -24.947 1.00 92.94 80 LYS A C 1
ATOM 636 O O . LYS A 1 80 ? 16.113 -7.934 -24.715 1.00 92.94 80 LYS A O 1
ATOM 641 N N . TRP A 1 81 ? 18.075 -6.860 -24.512 1.00 89.00 81 TRP A N 1
ATOM 642 C CA . TRP A 1 81 ? 17.595 -5.734 -23.709 1.00 89.00 81 TRP A CA 1
ATOM 643 C C . TRP A 1 81 ? 17.428 -4.507 -24.600 1.00 89.00 81 TRP A C 1
ATOM 645 O O . TRP A 1 81 ? 18.388 -4.089 -25.242 1.00 89.00 81 TRP A O 1
ATOM 655 N N . LYS A 1 82 ? 16.233 -3.919 -24.672 1.00 88.94 82 LYS A N 1
ATOM 656 C CA . LYS A 1 82 ? 16.012 -2.704 -25.472 1.00 88.94 82 LYS A CA 1
ATOM 657 C C . LYS A 1 82 ? 16.789 -1.522 -24.880 1.00 88.94 82 LYS A C 1
ATOM 659 O O . LYS A 1 82 ? 16.811 -1.357 -23.666 1.00 88.94 82 LYS A O 1
ATOM 664 N N . LYS A 1 83 ? 17.409 -0.697 -25.731 1.00 87.38 83 LYS A N 1
ATOM 665 C CA . LYS A 1 83 ? 18.125 0.522 -25.304 1.00 87.38 83 LYS A CA 1
ATOM 666 C C . LYS A 1 83 ? 17.191 1.680 -24.974 1.00 87.38 83 LYS A C 1
ATOM 668 O O . LYS A 1 83 ? 17.511 2.489 -24.113 1.00 87.38 83 LYS A O 1
ATOM 673 N N . HIS A 1 84 ? 16.065 1.771 -25.671 1.00 85.81 84 HIS A N 1
ATOM 674 C CA . HIS A 1 84 ? 15.086 2.830 -25.460 1.00 85.81 84 HIS A CA 1
ATOM 675 C C . HIS A 1 84 ? 13.939 2.351 -24.576 1.00 85.81 84 HIS A C 1
ATOM 677 O O . HIS A 1 84 ? 13.593 1.165 -24.566 1.00 85.81 84 HIS A O 1
ATOM 683 N N . PHE A 1 85 ? 13.346 3.297 -23.849 1.00 79.69 85 PHE A N 1
ATOM 684 C CA . PHE A 1 85 ? 12.120 3.059 -23.104 1.00 79.69 85 PHE A CA 1
ATOM 685 C C . PHE A 1 85 ? 11.001 2.644 -24.065 1.00 79.69 85 PHE A C 1
ATOM 687 O O . PHE A 1 85 ? 10.914 3.120 -25.198 1.00 79.69 85 PHE A O 1
ATOM 694 N N . LEU A 1 86 ? 10.146 1.731 -23.608 1.00 77.19 86 LEU A N 1
ATOM 695 C CA . LEU A 1 86 ? 8.944 1.379 -24.353 1.00 77.19 86 LEU A CA 1
ATOM 696 C C . LEU A 1 86 ? 8.017 2.602 -24.424 1.00 77.19 86 LEU A C 1
ATOM 698 O O . LEU A 1 86 ? 7.970 3.375 -23.463 1.00 77.19 86 LEU A O 1
ATOM 702 N N . PRO A 1 87 ? 7.268 2.783 -25.524 1.00 78.12 87 PRO A N 1
ATOM 703 C CA . PRO A 1 87 ? 6.291 3.859 -25.616 1.00 78.12 87 PRO A CA 1
ATOM 704 C C . PRO A 1 87 ? 5.341 3.813 -24.412 1.00 78.12 87 PRO A C 1
ATOM 706 O O . PRO A 1 87 ? 4.805 2.759 -24.072 1.00 78.12 87 PRO A O 1
ATOM 709 N N . LYS A 1 88 ? 5.130 4.969 -23.767 1.00 69.94 88 LYS A N 1
ATOM 710 C CA . LYS A 1 88 ? 4.298 5.101 -22.555 1.00 69.94 88 LYS A CA 1
ATOM 711 C C . LYS A 1 88 ? 2.816 4.787 -22.798 1.00 69.94 88 LYS A C 1
ATOM 713 O O . LYS A 1 88 ? 2.073 4.600 -21.844 1.00 69.94 88 LYS A O 1
ATOM 718 N N . ASN A 1 89 ? 2.394 4.691 -24.060 1.00 69.19 89 ASN A N 1
ATOM 719 C CA . ASN A 1 89 ? 1.009 4.435 -24.454 1.00 69.19 89 ASN A CA 1
ATOM 720 C C . ASN A 1 89 ? 0.637 2.937 -24.456 1.00 69.19 89 ASN A C 1
ATOM 722 O O . ASN A 1 89 ? -0.215 2.491 -25.220 1.00 69.19 89 ASN A O 1
ATOM 726 N N . VAL A 1 90 ? 1.318 2.133 -23.638 1.00 74.56 90 VAL A N 1
ATOM 727 C CA . VAL A 1 90 ? 1.022 0.710 -23.465 1.00 74.56 90 VAL A CA 1
ATOM 728 C C . VAL A 1 90 ? 0.498 0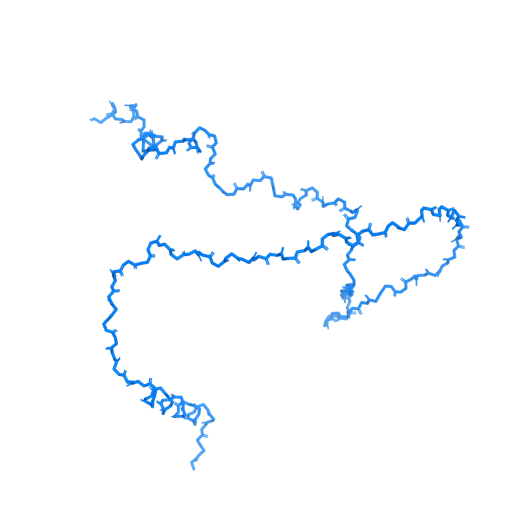.524 -22.051 1.00 74.56 90 VAL A C 1
ATOM 730 O O . VAL A 1 90 ? 1.198 0.821 -21.085 1.00 74.56 90 VAL A O 1
ATOM 733 N N . MET A 1 91 ? -0.733 0.026 -21.920 1.00 72.81 91 MET A N 1
ATOM 734 C CA . MET A 1 91 ? -1.301 -0.281 -20.609 1.00 72.81 91 MET A CA 1
ATOM 735 C C . MET A 1 91 ? -0.410 -1.285 -19.870 1.00 72.81 91 MET A C 1
ATOM 737 O O . MET A 1 91 ? -0.061 -2.345 -20.403 1.00 72.81 91 MET A O 1
ATOM 741 N N . THR A 1 92 ? -0.078 -0.979 -18.616 1.00 74.12 92 THR A N 1
ATOM 742 C CA . THR A 1 92 ? 0.527 -1.948 -17.701 1.00 74.12 92 THR A CA 1
ATOM 743 C C . THR A 1 92 ? -0.367 -3.186 -17.641 1.00 74.12 92 THR A C 1
ATOM 745 O O . THR A 1 92 ? -1.577 -3.081 -17.440 1.00 74.12 92 THR A O 1
ATOM 748 N N . ARG A 1 93 ? 0.213 -4.379 -17.838 1.00 75.69 93 ARG A N 1
ATOM 749 C CA . ARG A 1 93 ? -0.540 -5.642 -17.745 1.00 75.69 93 ARG A CA 1
ATOM 750 C C . ARG A 1 93 ? -1.267 -5.714 -16.400 1.00 75.69 93 ARG A C 1
ATOM 752 O O . ARG A 1 93 ? -0.666 -5.387 -15.382 1.00 75.69 93 ARG A O 1
ATOM 759 N N . SER A 1 94 ? -2.495 -6.234 -16.388 1.00 74.12 94 SER A N 1
ATOM 760 C CA . SER A 1 94 ? -3.354 -6.326 -15.191 1.00 74.12 94 SER A CA 1
ATOM 761 C C . SER A 1 94 ? -2.654 -6.909 -13.958 1.00 74.12 94 SER A C 1
ATOM 763 O O . SER A 1 94 ? -2.823 -6.409 -12.854 1.00 74.12 94 SER A O 1
ATOM 765 N N . LYS A 1 95 ? -1.801 -7.919 -14.155 1.00 78.69 95 LYS A N 1
ATOM 766 C CA . LYS A 1 95 ? -1.013 -8.569 -13.094 1.00 78.69 95 LYS A CA 1
ATOM 767 C C . LYS A 1 95 ? 0.088 -7.708 -12.454 1.00 78.69 95 LYS A C 1
ATOM 769 O O . LYS A 1 95 ? 0.597 -8.080 -11.408 1.00 78.69 95 LYS A O 1
ATOM 774 N N . ASN A 1 96 ? 0.474 -6.603 -13.089 1.00 76.75 96 ASN A N 1
ATOM 775 C CA . ASN A 1 96 ? 1.482 -5.664 -12.588 1.00 76.75 96 ASN A CA 1
ATOM 776 C C . ASN A 1 96 ? 0.837 -4.406 -11.980 1.00 76.75 96 ASN A C 1
ATOM 778 O O . ASN A 1 96 ? 1.539 -3.458 -11.637 1.00 76.75 96 ASN A O 1
ATOM 782 N N . ILE A 1 97 ? -0.493 -4.369 -11.882 1.00 80.50 97 ILE A N 1
ATOM 783 C CA . ILE A 1 97 ? -1.207 -3.286 -11.214 1.00 80.50 97 ILE A CA 1
ATOM 784 C C . ILE A 1 97 ? -1.185 -3.588 -9.716 1.00 80.50 97 ILE A C 1
ATOM 786 O O . ILE A 1 97 ? -1.739 -4.592 -9.270 1.00 80.50 97 ILE A O 1
ATOM 790 N N . ILE A 1 98 ? -0.542 -2.719 -8.938 1.00 80.62 98 ILE A N 1
ATOM 791 C CA . ILE A 1 98 ? -0.564 -2.798 -7.477 1.00 80.62 98 ILE A CA 1
ATOM 792 C C . ILE A 1 98 ? -1.964 -2.375 -7.019 1.00 80.62 98 ILE A C 1
ATOM 794 O O . ILE A 1 98 ? -2.275 -1.191 -6.949 1.00 80.62 98 ILE A O 1
ATOM 798 N N . THR A 1 99 ? -2.836 -3.347 -6.756 1.00 80.00 99 THR A N 1
ATOM 799 C CA . THR A 1 99 ? -4.219 -3.102 -6.305 1.00 80.00 99 THR A CA 1
ATOM 800 C C . THR A 1 99 ? -4.338 -2.997 -4.788 1.00 80.00 99 THR A C 1
ATOM 802 O O . THR A 1 99 ? -5.248 -2.350 -4.272 1.00 80.00 99 THR A O 1
ATOM 805 N N . HIS A 1 100 ? -3.420 -3.627 -4.056 1.00 81.44 100 HIS A N 1
ATOM 806 C CA . HIS A 1 100 ? -3.404 -3.628 -2.603 1.00 81.44 100 HIS A CA 1
ATOM 807 C C . HIS A 1 100 ? -2.124 -2.980 -2.105 1.00 81.44 100 HIS A C 1
ATOM 809 O O . HIS A 1 100 ? -1.043 -3.556 -2.196 1.00 81.44 100 HIS A O 1
ATOM 815 N N . LEU A 1 101 ? -2.275 -1.774 -1.567 1.00 83.38 101 LEU A N 1
ATOM 816 C CA . LEU A 1 101 ? -1.201 -1.101 -0.860 1.00 83.38 101 LEU A CA 1
ATOM 817 C C . LEU A 1 101 ? -1.085 -1.679 0.558 1.00 83.38 101 LEU A C 1
ATOM 819 O O . LEU A 1 101 ? -2.118 -1.924 1.200 1.00 83.38 101 LEU A O 1
ATOM 823 N N . PRO A 1 102 ? 0.141 -1.907 1.054 1.00 84.75 102 PRO A N 1
ATOM 824 C CA . PRO A 1 102 ? 0.357 -2.184 2.463 1.00 84.75 102 PRO A CA 1
ATOM 825 C C . PRO A 1 102 ? -0.033 -0.940 3.267 1.00 84.75 102 PRO A C 1
ATOM 827 O O . PRO A 1 102 ? 0.377 0.174 2.948 1.00 84.75 102 PRO A O 1
ATOM 830 N N . GLY A 1 103 ? -0.879 -1.117 4.278 1.00 86.44 103 GLY A N 1
ATOM 831 C CA . GLY A 1 103 ? -1.361 -0.014 5.097 1.00 86.44 103 GLY A CA 1
ATOM 832 C C . GLY A 1 103 ? -2.672 -0.321 5.807 1.00 86.44 103 GLY A C 1
ATOM 833 O O . GLY A 1 103 ? -3.323 -1.341 5.567 1.00 86.44 103 GLY A O 1
ATOM 834 N N . VAL A 1 104 ? -3.041 0.600 6.690 1.00 85.75 104 VAL A N 1
ATOM 835 C CA . VAL A 1 104 ? -4.260 0.548 7.497 1.00 85.75 104 VAL A CA 1
ATOM 836 C C . VAL A 1 104 ? -5.486 0.715 6.588 1.00 85.75 104 VAL A C 1
ATOM 838 O O . VAL A 1 104 ? -5.544 1.630 5.761 1.00 85.75 104 VAL A O 1
ATOM 841 N N . LYS A 1 105 ? -6.464 -0.190 6.712 1.00 84.81 105 LYS A N 1
ATOM 842 C CA . LYS A 1 105 ? -7.644 -0.267 5.834 1.00 84.81 105 LYS A CA 1
ATOM 843 C C . LYS A 1 105 ? -8.928 0.099 6.576 1.00 84.81 105 LYS A C 1
ATOM 845 O O . LYS A 1 105 ? -9.104 -0.247 7.737 1.00 84.81 105 LYS A O 1
ATOM 850 N N . GLY A 1 106 ? -9.868 0.711 5.857 1.00 84.62 106 GLY A N 1
ATOM 851 C CA . GLY A 1 106 ? -11.214 0.973 6.370 1.00 84.62 106 GLY A CA 1
ATOM 852 C C . GLY A 1 106 ? -11.236 2.034 7.469 1.00 84.62 106 GLY A C 1
ATOM 853 O O . GLY A 1 106 ? -10.535 3.044 7.376 1.00 84.62 106 GLY A O 1
ATOM 854 N N . ASP A 1 107 ? -12.055 1.809 8.492 1.00 82.19 107 ASP A N 1
ATOM 855 C CA . ASP A 1 107 ? -12.347 2.801 9.533 1.00 82.19 107 ASP A CA 1
ATOM 856 C C . ASP A 1 107 ? -11.146 3.101 10.436 1.00 82.19 107 ASP A C 1
ATOM 858 O O . ASP A 1 107 ? -10.956 4.245 10.850 1.00 82.19 107 ASP A O 1
ATOM 862 N N . THR A 1 108 ? -10.249 2.127 10.612 1.00 83.88 108 THR A N 1
ATOM 863 C CA . THR A 1 108 ? -8.997 2.290 11.369 1.00 83.88 108 THR A CA 1
ATOM 864 C C . THR A 1 108 ? -8.065 3.342 10.764 1.00 83.88 108 THR A C 1
ATOM 866 O O . THR A 1 108 ? -7.291 3.961 11.484 1.00 83.88 108 THR A O 1
ATOM 869 N N . ARG A 1 109 ? -8.182 3.639 9.458 1.00 85.00 109 ARG A N 1
ATOM 870 C CA . ARG A 1 109 ? -7.386 4.688 8.795 1.00 85.00 109 ARG A CA 1
ATOM 871 C C . ARG A 1 109 ? -7.714 6.092 9.312 1.00 85.00 109 ARG A C 1
ATOM 873 O O . ARG A 1 109 ? -6.878 6.986 9.224 1.00 85.00 109 ARG A O 1
ATOM 880 N N . LYS A 1 110 ? -8.945 6.316 9.781 1.00 87.00 110 LYS A N 1
ATOM 881 C CA . LYS A 1 110 ? -9.408 7.631 10.256 1.00 87.00 110 LYS A CA 1
ATOM 882 C C . LYS A 1 110 ? -9.144 7.837 11.748 1.00 87.00 110 LYS A C 1
ATOM 884 O O . LYS A 1 110 ? -9.237 8.969 12.220 1.00 87.00 110 LYS A O 1
ATOM 889 N N . LEU A 1 111 ? -8.828 6.766 12.475 1.00 89.44 111 LEU A N 1
ATOM 890 C CA . LEU A 1 111 ? -8.564 6.818 13.904 1.00 89.44 111 LEU A CA 1
ATOM 891 C C . LEU A 1 111 ? -7.186 7.435 14.142 1.00 89.44 111 LEU A C 1
ATOM 893 O O . LEU A 1 111 ? -6.167 6.916 13.701 1.00 89.44 111 LEU A O 1
ATOM 897 N N . LYS A 1 112 ? -7.174 8.572 14.835 1.00 87.88 112 LYS A N 1
ATOM 898 C CA . LYS A 1 112 ? -5.944 9.241 15.289 1.00 87.88 112 LYS A CA 1
ATOM 899 C C . LYS A 1 112 ? -5.652 8.978 16.762 1.00 87.88 112 LYS A C 1
ATOM 901 O O . LYS A 1 112 ? -4.542 9.205 17.223 1.00 87.88 112 LYS A O 1
ATOM 906 N N . SER A 1 113 ? -6.668 8.541 17.499 1.00 92.06 113 SER A N 1
ATOM 907 C CA . SER A 1 113 ? -6.592 8.320 18.932 1.00 92.06 113 SER A CA 1
ATOM 908 C C . SER A 1 113 ? -6.045 6.918 19.223 1.00 92.06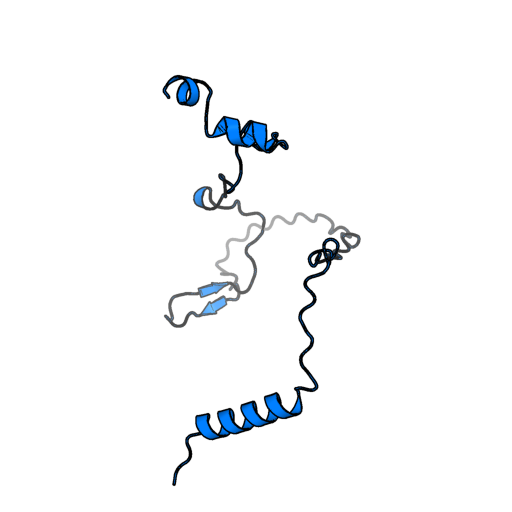 113 SER A C 1
ATOM 910 O O . SER A 1 113 ? -6.625 5.939 18.740 1.00 92.06 113 SER A O 1
ATOM 912 N N . PRO A 1 114 ? -4.974 6.782 20.026 1.00 90.94 114 PRO A N 1
ATOM 913 C CA . PRO A 1 114 ? -4.394 5.480 20.354 1.00 90.94 114 PRO A CA 1
ATOM 914 C C . PRO A 1 114 ? -5.374 4.530 21.053 1.00 90.94 114 PRO A C 1
ATOM 916 O O . PRO A 1 114 ? -5.340 3.327 20.807 1.00 90.94 114 PRO A O 1
ATOM 919 N N . ILE A 1 115 ? -6.272 5.059 21.893 1.00 90.81 115 ILE A N 1
ATOM 920 C CA . ILE A 1 115 ? -7.251 4.232 22.615 1.00 90.81 115 ILE A CA 1
ATOM 921 C C . ILE A 1 115 ? -8.300 3.641 21.670 1.00 90.81 115 ILE A C 1
ATOM 923 O O . ILE A 1 115 ? -8.702 2.494 21.842 1.00 90.81 115 ILE A O 1
ATOM 927 N N . ASP A 1 116 ? -8.706 4.390 20.644 1.00 89.06 116 ASP A N 1
ATOM 928 C CA . ASP A 1 116 ? -9.692 3.915 19.673 1.00 89.06 116 ASP A CA 1
ATOM 929 C C . ASP A 1 116 ? -9.076 2.858 18.747 1.00 89.06 116 ASP A C 1
ATOM 931 O O . ASP A 1 116 ? -9.732 1.878 18.412 1.00 89.06 116 ASP A O 1
ATOM 935 N N . LEU A 1 117 ? -7.789 3.004 18.406 1.00 90.38 117 LEU A N 1
ATOM 936 C CA . LEU A 1 117 ? -7.007 1.969 17.720 1.00 90.38 117 LEU A CA 1
ATOM 937 C C . LEU A 1 117 ? -6.881 0.697 18.560 1.00 90.38 117 LEU A C 1
ATOM 939 O O . LEU A 1 117 ? -7.047 -0.396 18.030 1.00 90.38 117 LEU A O 1
ATOM 943 N N . TRP A 1 118 ? -6.602 0.830 19.859 1.00 90.81 118 TRP A N 1
ATOM 944 C CA . TRP A 1 118 ? -6.480 -0.309 20.769 1.00 90.81 118 TRP A CA 1
ATOM 945 C C . TRP A 1 118 ? -7.786 -1.104 20.873 1.00 90.81 118 TRP A C 1
ATOM 947 O O . TRP A 1 118 ? -7.762 -2.331 20.790 1.00 90.81 118 TRP A O 1
ATOM 957 N N . LYS A 1 119 ? -8.927 -0.409 20.945 1.00 90.25 119 LYS A N 1
ATOM 958 C CA . LYS A 1 119 ? -10.254 -1.041 20.933 1.00 90.25 119 LYS A CA 1
ATOM 959 C C . LYS A 1 119 ? -10.525 -1.845 19.662 1.00 90.25 119 LYS A C 1
ATOM 961 O O . LYS A 1 119 ? -11.208 -2.847 19.740 1.00 90.25 119 LYS A O 1
ATOM 966 N N . CYS A 1 120 ? -9.948 -1.482 18.512 1.00 88.81 120 CYS A N 1
ATOM 967 C CA . CYS A 1 120 ? -10.078 -2.297 17.296 1.00 88.81 120 CYS A CA 1
ATOM 968 C C . CYS A 1 120 ? -9.370 -3.661 17.378 1.00 88.81 120 CYS A C 1
ATOM 970 O O . CYS A 1 120 ? -9.611 -4.513 16.526 1.00 88.81 120 CYS A O 1
ATOM 972 N N . PHE A 1 121 ? -8.460 -3.854 18.338 1.00 89.69 121 PHE A N 1
ATOM 973 C CA . PHE A 1 121 ? -7.808 -5.142 18.586 1.00 89.69 121 PHE A CA 1
ATOM 974 C C . PHE A 1 121 ? -8.470 -5.922 19.723 1.00 89.69 121 PHE A C 1
ATOM 976 O O . PHE A 1 121 ? -8.421 -7.151 19.718 1.00 89.69 121 PHE A O 1
ATOM 983 N N . ILE A 1 122 ? -9.033 -5.216 20.708 1.00 91.75 122 ILE A N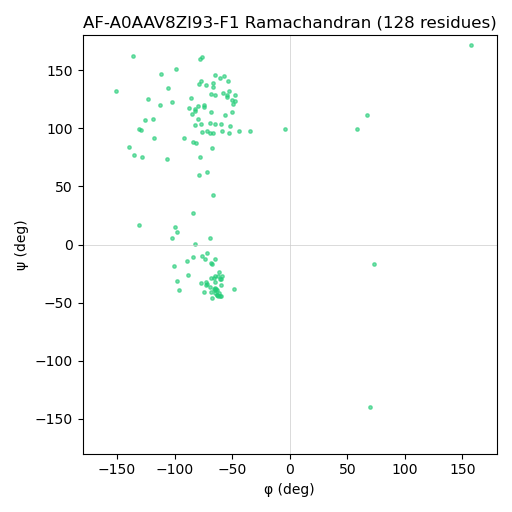 1
ATOM 984 C CA . ILE A 1 122 ? -9.663 -5.795 21.894 1.00 91.75 122 ILE A CA 1
ATOM 985 C C . ILE A 1 122 ? -11.046 -5.172 22.055 1.00 91.75 122 ILE A C 1
ATOM 987 O O . ILE A 1 122 ? -11.186 -4.074 22.597 1.00 91.75 122 ILE A O 1
ATOM 991 N N . ASP A 1 123 ? -12.051 -5.905 21.586 1.00 90.94 123 ASP A N 1
ATOM 992 C CA . ASP A 1 123 ? -13.450 -5.510 21.696 1.00 90.94 123 ASP A CA 1
ATOM 993 C C . ASP A 1 123 ? -13.995 -5.762 23.110 1.00 90.94 123 ASP A C 1
ATOM 995 O O . ASP A 1 123 ? -13.491 -6.602 23.865 1.00 90.94 123 ASP A O 1
ATOM 999 N N . ASP A 1 124 ? -15.086 -5.075 23.450 1.00 89.94 124 ASP A N 1
ATOM 1000 C CA . ASP A 1 124 ? -15.759 -5.218 24.746 1.00 89.94 124 ASP A CA 1
ATOM 1001 C C . ASP A 1 124 ? -16.228 -6.663 25.003 1.00 89.94 124 ASP A C 1
ATOM 1003 O O . ASP A 1 124 ? -16.270 -7.106 26.147 1.00 89.94 124 ASP A O 1
ATOM 1007 N N . AS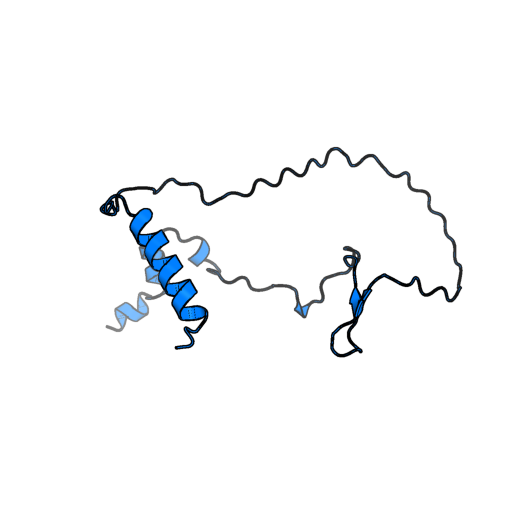P A 1 125 ? -16.506 -7.438 23.952 1.00 91.31 125 ASP A N 1
ATOM 1008 C CA . ASP A 1 125 ? -16.842 -8.863 24.059 1.00 91.31 125 ASP A CA 1
ATOM 1009 C C . ASP A 1 125 ? -15.682 -9.699 24.621 1.00 91.31 125 ASP A C 1
ATOM 1011 O O . ASP A 1 125 ? -15.905 -10.604 25.427 1.00 91.31 125 ASP A O 1
ATOM 1015 N N . ILE A 1 126 ? -14.438 -9.378 24.241 1.00 91.12 126 ILE A N 1
ATOM 1016 C CA . ILE A 1 126 ? -13.235 -10.030 24.779 1.00 91.12 126 ILE A CA 1
ATOM 1017 C C . ILE A 1 126 ? -13.058 -9.639 26.245 1.00 91.12 126 ILE A C 1
ATOM 1019 O O . ILE A 1 126 ? -12.734 -10.492 27.066 1.00 91.12 126 ILE A O 1
ATOM 1023 N N . LEU A 1 127 ? -13.306 -8.371 26.586 1.00 90.50 127 LEU A N 1
ATOM 1024 C CA . LEU A 1 127 ? -13.221 -7.888 27.965 1.00 90.50 127 LEU A CA 1
ATOM 1025 C C . LEU A 1 127 ? -14.278 -8.530 28.869 1.00 90.50 127 LEU A C 1
ATOM 1027 O O . LEU A 1 127 ? -13.973 -8.874 30.003 1.00 90.50 127 LEU A O 1
ATOM 1031 N N . ASN A 1 128 ? -15.492 -8.738 28.358 1.00 92.44 128 ASN A N 1
ATOM 1032 C CA . ASN A 1 128 ? -16.588 -9.377 29.089 1.00 92.44 128 ASN A CA 1
ATOM 1033 C C . ASN A 1 128 ? -16.408 -10.897 29.262 1.00 92.44 128 ASN A C 1
ATOM 1035 O O . ASN A 1 128 ? -17.157 -11.518 30.017 1.00 92.44 128 ASN A O 1
ATOM 1039 N N . MET A 1 129 ? -15.458 -11.509 28.548 1.00 90.62 129 MET A N 1
ATOM 1040 C CA . MET A 1 129 ? -15.125 -12.932 28.670 1.00 90.62 129 MET A CA 1
ATOM 1041 C C . MET A 1 129 ? -14.140 -13.240 29.809 1.00 90.62 129 MET A C 1
ATOM 1043 O O . MET A 1 129 ? -13.921 -14.418 30.103 1.00 90.62 129 MET A O 1
ATOM 1047 N N . ILE A 1 130 ? -13.536 -12.212 30.406 1.00 79.31 130 ILE A N 1
ATOM 1048 C CA . ILE A 1 130 ? -12.502 -12.303 31.448 1.00 79.31 130 ILE A CA 1
ATOM 1049 C C . ILE A 1 130 ? -13.136 -12.044 32.815 1.00 79.31 130 ILE A C 1
ATOM 1051 O O . ILE A 1 130 ? -12.796 -12.796 33.757 1.00 79.31 130 ILE A O 1
#